Protein AF-A0A957IL92-F1 (afdb_monomer_lite)

Secondary structure (DSSP, 8-state):
-HHHHTT---HHHHHHHHHHHHHHHHHHHHHHHHHHGGGGGSTTSTHHHHHHHHHHHTTTTS-HHHHHHHHHHHHTTS--PPPPSSPPPPP-HHHHH--

pLDDT: mean 95.09, std 5.72, range [56.47, 98.56]

Structure (mmCIF, N/CA/C/O backbone):
data_AF-A0A957IL92-F1
#
_entry.id   AF-A0A957IL92-F1
#
loop_
_atom_site.group_PDB
_atom_site.id
_atom_site.type_symbol
_atom_site.label_atom_id
_atom_site.label_alt_id
_atom_site.label_comp_id
_atom_site.label_asym_id
_atom_site.label_entity_id
_atom_site.label_seq_id
_atom_site.pdbx_PDB_ins_code
_atom_site.Cartn_x
_atom_site.Cartn_y
_atom_site.Cartn_z
_atom_site.occupancy
_atom_site.B_iso_or_equiv
_atom_site.auth_seq_id
_atom_site.auth_comp_id
_atom_site.auth_asym_id
_atom_site.auth_atom_id
_atom_site.pdbx_PDB_model_num
ATOM 1 N N . GLY A 1 1 ? -0.724 12.129 8.803 1.00 89.00 1 GLY A N 1
ATOM 2 C CA . GLY A 1 1 ? -1.906 11.992 7.925 1.00 89.00 1 GLY A CA 1
ATOM 3 C C . GLY A 1 1 ? -3.013 12.838 8.505 1.00 89.00 1 GLY A C 1
ATOM 4 O O . GLY A 1 1 ? -3.078 12.909 9.722 1.00 89.00 1 GLY A O 1
ATOM 5 N N . TRP A 1 2 ? -3.840 13.480 7.678 1.00 94.31 2 TRP A N 1
ATOM 6 C CA . TRP A 1 2 ? -4.754 14.549 8.114 1.00 94.31 2 TRP A CA 1
ATOM 7 C C . TRP A 1 2 ? -5.595 14.198 9.356 1.00 94.31 2 TRP A C 1
ATOM 9 O O . TRP A 1 2 ? -5.486 14.891 10.354 1.00 94.31 2 TRP A O 1
ATOM 19 N N . MET A 1 3 ? -6.299 13.059 9.374 1.00 95.00 3 MET A N 1
ATOM 20 C CA . MET A 1 3 ? -7.103 12.646 10.543 1.00 95.00 3 MET A CA 1
ATOM 21 C C . MET A 1 3 ? -6.287 12.545 11.840 1.00 95.00 3 MET A C 1
ATOM 23 O O . MET A 1 3 ? -6.741 12.982 12.889 1.00 95.00 3 MET A O 1
ATOM 27 N N . LYS A 1 4 ? -5.058 12.012 11.764 1.00 92.88 4 LYS A N 1
ATOM 28 C CA . LYS A 1 4 ? -4.150 11.944 12.919 1.00 92.88 4 LYS A CA 1
ATOM 29 C C . LYS A 1 4 ? -3.779 13.346 13.405 1.00 92.88 4 LYS A C 1
ATOM 31 O O . LYS A 1 4 ? -3.686 13.555 14.606 1.00 92.88 4 LYS A O 1
ATOM 36 N N . ASN A 1 5 ? -3.569 14.282 12.482 1.00 93.81 5 ASN A N 1
ATOM 37 C CA . ASN A 1 5 ? -3.263 15.670 12.820 1.00 93.81 5 ASN A CA 1
ATOM 38 C C . ASN A 1 5 ? -4.477 16.374 13.449 1.00 93.81 5 ASN A C 1
ATOM 40 O O . ASN A 1 5 ? -4.294 17.246 14.278 1.00 93.81 5 ASN A O 1
ATOM 44 N N . GLU A 1 6 ? -5.703 15.960 13.143 1.00 94.19 6 GLU A N 1
ATOM 45 C CA . GLU A 1 6 ? -6.916 16.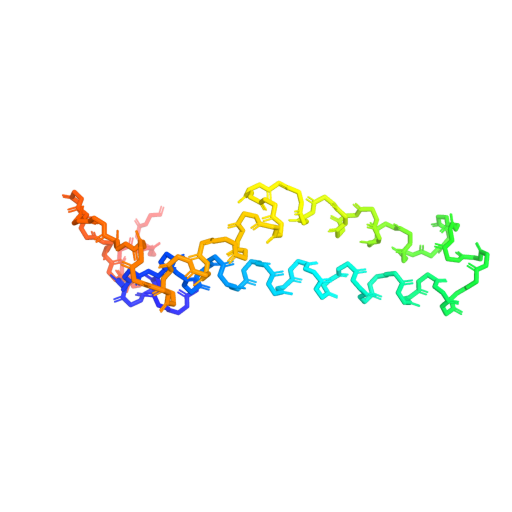451 13.813 1.00 94.19 6 GLU A CA 1
ATOM 46 C C . GLU A 1 6 ? -7.187 15.756 15.165 1.00 94.19 6 GLU A C 1
ATOM 48 O O . GLU A 1 6 ? -8.250 15.940 15.752 1.00 94.19 6 GLU A O 1
ATOM 53 N N . GLY A 1 7 ? -6.281 14.896 15.651 1.00 92.88 7 GLY A N 1
ATOM 54 C CA . GLY A 1 7 ? -6.489 14.106 16.874 1.00 92.88 7 GLY A CA 1
ATOM 55 C C . GLY A 1 7 ? -7.558 13.015 16.725 1.00 92.88 7 GLY A C 1
ATOM 56 O O . GLY A 1 7 ? -7.966 12.385 17.698 1.00 92.88 7 GLY A O 1
ATOM 57 N N . GLN A 1 8 ? -8.021 12.755 15.501 1.00 93.19 8 GLN A N 1
ATOM 58 C CA . GLN A 1 8 ? -9.058 11.769 15.239 1.00 93.19 8 GLN A CA 1
ATOM 59 C C . GLN A 1 8 ? -8.451 10.372 15.153 1.00 93.19 8 GLN A C 1
ATOM 61 O O . GLN A 1 8 ? -7.479 10.119 14.430 1.00 93.19 8 GLN A O 1
ATOM 66 N N . ARG A 1 9 ? -9.080 9.421 15.847 1.00 92.69 9 ARG A N 1
ATOM 67 C CA . ARG A 1 9 ? -8.755 8.008 15.684 1.00 92.69 9 ARG A CA 1
ATOM 68 C C . ARG A 1 9 ? -8.986 7.583 14.235 1.00 92.69 9 ARG A C 1
ATOM 70 O O . ARG A 1 9 ? -10.057 7.791 13.681 1.00 92.69 9 ARG A O 1
ATOM 77 N N . ASN A 1 10 ? -7.988 6.922 13.659 1.00 94.81 10 ASN A N 1
ATOM 78 C CA . ASN A 1 10 ? -7.947 6.586 12.238 1.00 94.81 10 ASN A CA 1
ATOM 79 C C . ASN A 1 10 ? -7.481 5.139 11.978 1.00 94.81 10 ASN A C 1
ATOM 81 O O . ASN A 1 10 ? -6.774 4.867 11.005 1.00 94.81 10 ASN A O 1
ATOM 85 N N . THR A 1 11 ? -7.793 4.200 12.879 1.00 94.75 11 THR A N 1
ATOM 86 C CA . THR A 1 11 ? -7.321 2.803 12.797 1.00 94.75 11 THR A CA 1
ATOM 87 C C . THR A 1 11 ? -7.807 2.108 11.524 1.00 94.75 11 THR A C 1
ATOM 89 O O . THR A 1 11 ? -7.024 1.440 10.842 1.00 94.75 11 THR A O 1
ATOM 92 N N . ARG A 1 12 ? -9.093 2.266 11.192 1.00 96.50 12 ARG A N 1
ATOM 93 C CA . ARG A 1 12 ? -9.701 1.646 10.012 1.00 96.50 12 ARG A CA 1
ATOM 94 C C . ARG A 1 12 ? -9.145 2.249 8.727 1.00 96.50 12 ARG A C 1
ATOM 96 O O . ARG A 1 12 ? -8.774 1.512 7.815 1.00 96.50 12 ARG A O 1
ATOM 103 N N . GLU A 1 13 ? -9.055 3.569 8.688 1.00 97.12 13 GLU A N 1
ATOM 104 C CA . GLU A 1 13 ? -8.663 4.373 7.535 1.00 97.12 13 GLU A CA 1
ATOM 105 C C . GLU A 1 13 ? -7.179 4.187 7.229 1.00 97.12 13 GLU A C 1
ATOM 107 O O . GLU A 1 13 ? -6.816 3.981 6.077 1.00 97.12 13 GLU A O 1
ATOM 112 N N . THR A 1 14 ? -6.323 4.153 8.256 1.00 96.94 14 THR A N 1
ATOM 113 C CA . THR A 1 14 ? -4.885 3.882 8.091 1.00 96.94 14 THR A CA 1
ATOM 114 C C . THR A 1 14 ? -4.646 2.465 7.581 1.00 96.94 14 THR A C 1
ATOM 116 O O . THR A 1 14 ? -3.844 2.271 6.672 1.00 96.94 14 THR A O 1
ATOM 119 N N . SER A 1 15 ? -5.373 1.477 8.117 1.00 97.69 15 SER A N 1
ATOM 120 C CA . SER A 1 15 ? -5.305 0.088 7.646 1.00 97.69 15 SER A CA 1
ATOM 121 C C . SER A 1 15 ? -5.711 -0.031 6.170 1.00 97.69 15 SER A C 1
ATOM 123 O O . SER A 1 15 ? -5.022 -0.683 5.389 1.00 97.69 15 SER A O 1
ATOM 125 N N . MET A 1 16 ? -6.787 0.654 5.768 1.00 98.00 16 MET A N 1
ATOM 126 C CA . MET A 1 16 ? -7.236 0.702 4.373 1.00 98.00 16 MET A CA 1
ATOM 127 C C . MET A 1 16 ? -6.217 1.405 3.470 1.00 98.00 16 MET A C 1
ATOM 129 O O . MET A 1 16 ? -5.896 0.897 2.398 1.00 98.00 16 MET A O 1
ATOM 133 N N . ALA A 1 17 ? -5.685 2.545 3.915 1.00 97.88 17 ALA A N 1
ATOM 134 C CA . ALA A 1 17 ? -4.707 3.325 3.168 1.00 97.88 17 ALA A CA 1
ATOM 135 C C . ALA A 1 17 ? -3.410 2.541 2.940 1.00 97.88 17 ALA A C 1
ATOM 137 O O . ALA A 1 17 ? -2.907 2.535 1.820 1.00 97.88 17 ALA A O 1
ATOM 138 N N . LYS A 1 18 ? -2.903 1.843 3.967 1.00 97.88 18 LYS A N 1
ATOM 139 C CA . LYS A 1 18 ? -1.724 0.977 3.850 1.00 97.88 18 LYS A CA 1
ATOM 140 C C . LYS A 1 18 ? -1.966 -0.090 2.796 1.00 97.88 18 LYS A C 1
ATOM 142 O O . LYS A 1 18 ? -1.216 -0.140 1.833 1.00 97.88 18 LYS A O 1
ATOM 147 N N . TRP A 1 19 ? -3.024 -0.889 2.951 1.00 98.44 19 TRP A N 1
ATOM 148 C CA . TRP A 1 19 ? -3.343 -1.961 2.005 1.00 98.44 19 TRP A CA 1
ATOM 149 C C . TRP A 1 19 ? -3.405 -1.459 0.565 1.00 98.44 19 TRP A C 1
ATOM 151 O O . TRP A 1 19 ? -2.690 -1.965 -0.298 1.00 98.44 19 TRP A O 1
ATOM 161 N N . TYR A 1 20 ? -4.208 -0.420 0.333 1.00 98.25 20 TYR A N 1
ATOM 162 C CA . TYR A 1 20 ? -4.386 0.143 -0.994 1.00 98.25 20 TYR A CA 1
ATOM 163 C C . TYR A 1 20 ? -3.060 0.648 -1.572 1.00 98.25 20 TYR A C 1
ATOM 165 O O . TYR A 1 20 ? -2.688 0.267 -2.680 1.00 98.25 20 TYR A O 1
ATOM 173 N N . ALA A 1 21 ? -2.326 1.475 -0.823 1.00 98.19 21 ALA A N 1
ATOM 174 C CA . ALA A 1 21 ? -1.091 2.080 -1.304 1.00 98.19 21 ALA A CA 1
ATOM 175 C C . ALA A 1 21 ? -0.002 1.038 -1.578 1.00 98.19 21 ALA A C 1
ATOM 177 O O . ALA A 1 21 ? 0.694 1.141 -2.587 1.00 98.19 21 ALA A O 1
ATOM 178 N N . THR A 1 22 ? 0.143 0.022 -0.721 1.00 98.38 22 THR A N 1
ATOM 179 C CA . THR A 1 22 ? 1.198 -0.981 -0.892 1.00 98.38 22 THR A CA 1
ATOM 180 C C . THR A 1 22 ? 0.909 -1.907 -2.066 1.00 98.38 22 THR A C 1
ATOM 182 O O . THR A 1 22 ? 1.809 -2.121 -2.878 1.00 98.38 22 THR A O 1
ATOM 185 N N . ASP A 1 23 ? -0.336 -2.371 -2.226 1.00 98.31 23 ASP A N 1
ATOM 186 C CA . ASP A 1 23 ? -0.712 -3.228 -3.361 1.00 98.31 23 ASP A CA 1
ATOM 187 C C . ASP A 1 23 ? -0.535 -2.484 -4.691 1.00 98.31 23 ASP A C 1
ATOM 189 O O . ASP A 1 23 ? 0.073 -3.011 -5.622 1.00 98.31 23 ASP A O 1
ATOM 193 N N . HIS A 1 24 ? -0.973 -1.222 -4.764 1.00 98.50 24 HIS A N 1
ATOM 194 C CA . HIS A 1 24 ? -0.819 -0.423 -5.982 1.00 98.50 24 HIS A CA 1
ATOM 195 C C . HIS A 1 24 ? 0.640 -0.056 -6.258 1.00 98.50 24 HIS A C 1
ATOM 197 O O . HIS A 1 24 ? 1.047 -0.037 -7.417 1.00 98.50 24 HIS A O 1
ATOM 203 N N . SER A 1 25 ? 1.454 0.192 -5.225 1.00 98.31 25 SER A N 1
ATOM 204 C CA . SER A 1 25 ? 2.887 0.445 -5.420 1.00 98.31 25 SER A CA 1
ATOM 205 C C . SER A 1 25 ? 3.606 -0.774 -6.001 1.00 98.31 25 SER A C 1
ATOM 207 O O . SER A 1 25 ? 4.455 -0.623 -6.879 1.00 98.31 25 SER A O 1
ATOM 209 N N . PHE A 1 26 ? 3.232 -1.981 -5.558 1.00 98.44 26 PHE A N 1
ATOM 210 C CA . PHE A 1 26 ? 3.769 -3.225 -6.095 1.00 98.44 26 PHE A CA 1
ATOM 211 C C . PHE A 1 26 ? 3.310 -3.447 -7.534 1.00 98.44 26 PHE A C 1
ATOM 213 O O . PHE A 1 26 ? 4.138 -3.747 -8.391 1.00 98.44 26 PHE A O 1
ATOM 220 N N . GLN A 1 27 ? 2.022 -3.237 -7.819 1.00 98.50 27 GLN A N 1
ATOM 221 C CA . GLN A 1 27 ? 1.479 -3.377 -9.169 1.00 98.50 27 GLN A CA 1
ATOM 222 C C . GLN A 1 27 ? 2.162 -2.422 -10.156 1.00 98.50 27 GLN A C 1
ATOM 224 O O . GLN A 1 27 ? 2.606 -2.856 -11.215 1.00 98.50 27 GLN A O 1
ATOM 229 N N . ALA A 1 28 ? 2.324 -1.149 -9.784 1.00 98.50 28 ALA A N 1
ATOM 230 C CA . ALA A 1 28 ? 2.995 -0.157 -10.618 1.00 98.50 28 ALA A CA 1
ATOM 231 C C . ALA A 1 28 ? 4.462 -0.529 -10.890 1.00 98.50 28 ALA A C 1
ATOM 233 O O . ALA A 1 28 ? 4.925 -0.443 -12.028 1.00 98.50 28 ALA A O 1
ATOM 234 N N . ALA A 1 29 ? 5.195 -0.986 -9.868 1.00 98.25 29 ALA A N 1
ATOM 235 C CA . ALA A 1 29 ? 6.568 -1.448 -10.047 1.00 98.25 29 ALA A CA 1
ATOM 236 C C . ALA A 1 29 ? 6.634 -2.697 -10.942 1.00 98.25 29 ALA A C 1
ATOM 238 O O . ALA A 1 29 ? 7.473 -2.770 -11.831 1.00 98.25 29 ALA A O 1
ATOM 239 N N . HIS A 1 30 ? 5.725 -3.653 -10.756 1.00 98.19 30 HIS A N 1
ATOM 240 C CA . HIS A 1 30 ? 5.643 -4.867 -11.566 1.00 98.19 30 HIS A CA 1
ATOM 241 C C . HIS A 1 30 ? 5.336 -4.569 -13.043 1.00 98.19 30 HIS A C 1
ATOM 243 O O . HIS A 1 30 ? 5.974 -5.124 -13.936 1.00 98.19 30 HIS A O 1
ATOM 249 N N . GLU A 1 31 ? 4.418 -3.645 -13.320 1.00 98.56 31 GLU A N 1
ATOM 250 C CA . GLU A 1 31 ? 4.141 -3.178 -14.682 1.00 98.56 31 GLU A CA 1
ATOM 251 C C . GLU A 1 31 ? 5.341 -2.445 -15.296 1.00 98.56 31 GLU A C 1
ATOM 253 O O . GLU A 1 31 ? 5.653 -2.650 -16.470 1.00 98.56 31 GLU A O 1
ATOM 258 N N . ALA A 1 32 ? 6.076 -1.656 -14.505 1.00 98.31 32 ALA A N 1
ATOM 259 C CA . ALA A 1 32 ? 7.295 -1.000 -14.972 1.00 98.31 32 ALA A CA 1
ATOM 260 C C . ALA A 1 32 ? 8.360 -2.014 -15.425 1.00 98.31 32 ALA A C 1
ATOM 262 O O . ALA A 1 32 ? 8.972 -1.815 -16.476 1.00 98.31 32 ALA A O 1
ATOM 263 N N . ILE A 1 33 ? 8.533 -3.124 -14.697 1.00 98.31 33 ILE A N 1
ATOM 264 C CA . ILE 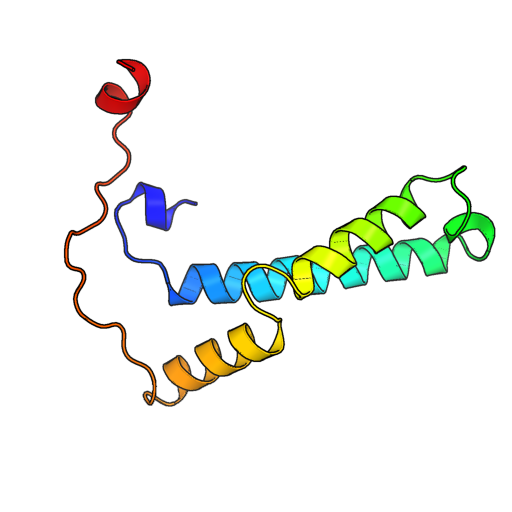A 1 33 ? 9.408 -4.238 -15.109 1.00 98.31 33 ILE A CA 1
ATOM 265 C C . ILE A 1 33 ? 8.963 -4.789 -16.462 1.00 98.31 33 ILE A C 1
ATOM 267 O O . ILE A 1 33 ? 9.776 -4.931 -17.373 1.00 98.31 33 ILE A O 1
ATOM 271 N N . GLN A 1 34 ? 7.662 -5.046 -16.618 1.00 98.25 34 GLN A N 1
ATOM 272 C CA . GLN A 1 34 ? 7.102 -5.588 -17.853 1.00 98.25 34 GLN A CA 1
ATOM 273 C C . GLN A 1 34 ? 7.345 -4.670 -19.062 1.00 98.25 34 GLN A C 1
ATOM 275 O O . GLN A 1 34 ? 7.640 -5.172 -20.148 1.00 98.25 34 GLN A O 1
ATOM 280 N N . ILE A 1 35 ? 7.260 -3.348 -18.878 1.00 98.19 35 ILE A N 1
ATOM 281 C CA . ILE A 1 35 ? 7.545 -2.345 -19.919 1.00 98.19 35 ILE A CA 1
ATOM 282 C C . ILE A 1 35 ? 9.025 -2.372 -20.333 1.00 98.19 35 ILE A C 1
ATOM 284 O O . ILE A 1 35 ? 9.327 -2.258 -21.519 1.00 98.19 35 ILE A O 1
ATOM 288 N N . HIS A 1 36 ? 9.945 -2.550 -19.381 1.00 98.12 36 HIS A N 1
ATOM 289 C CA . HIS A 1 36 ? 11.390 -2.587 -19.649 1.00 98.12 36 HIS A CA 1
ATOM 290 C C . HIS A 1 36 ? 11.873 -3.955 -20.169 1.00 98.12 36 HIS A C 1
ATOM 292 O O . HIS A 1 36 ? 13.014 -4.088 -20.617 1.00 98.12 36 HIS A O 1
ATOM 298 N N . GLY A 1 37 ? 11.027 -4.988 -20.129 1.00 97.88 37 GLY A N 1
ATOM 299 C CA . GLY A 1 37 ? 11.384 -6.339 -20.556 1.00 97.88 37 GLY A CA 1
ATOM 300 C C . GLY A 1 37 ? 12.548 -6.905 -19.737 1.00 97.88 37 GLY A C 1
ATOM 301 O O . GLY A 1 37 ? 12.598 -6.746 -18.520 1.00 97.88 37 GLY A O 1
ATOM 302 N N . ALA A 1 38 ? 13.511 -7.557 -20.397 1.00 96.94 38 ALA A N 1
ATOM 303 C CA . ALA A 1 38 ? 14.672 -8.138 -19.714 1.00 96.94 38 ALA A CA 1
ATOM 304 C C . ALA A 1 38 ? 15.516 -7.085 -18.970 1.00 96.94 38 ALA A C 1
ATOM 306 O O . ALA A 1 38 ? 16.013 -7.363 -17.880 1.00 96.94 38 ALA A O 1
ATOM 307 N N . TYR A 1 39 ? 15.610 -5.865 -19.512 1.00 97.50 39 TYR A N 1
ATOM 308 C CA . TYR A 1 39 ? 16.308 -4.753 -18.860 1.00 97.50 39 TYR A CA 1
ATOM 309 C C . TYR A 1 39 ? 15.636 -4.308 -17.562 1.00 97.50 39 TYR A C 1
ATOM 311 O O . TYR A 1 39 ? 16.301 -3.732 -16.710 1.00 97.50 39 TYR A O 1
ATOM 319 N N . GLY A 1 40 ? 14.354 -4.627 -17.366 1.00 97.56 40 GLY A N 1
ATOM 320 C CA . GLY A 1 40 ? 13.657 -4.364 -16.112 1.00 97.56 40 GLY A CA 1
ATOM 321 C C . GLY A 1 40 ? 14.248 -5.115 -14.919 1.00 97.56 40 GLY A C 1
ATOM 322 O O . GLY A 1 40 ? 14.047 -4.689 -13.793 1.00 97.56 40 GLY A O 1
ATOM 323 N N . TYR A 1 41 ? 14.996 -6.199 -15.143 1.00 96.38 41 TYR A N 1
ATOM 324 C CA . TYR A 1 41 ? 15.700 -6.939 -14.089 1.00 96.38 41 TYR A CA 1
ATOM 325 C C . TYR A 1 41 ? 17.180 -6.545 -13.948 1.00 96.38 41 TYR A C 1
ATOM 327 O O . TYR A 1 41 ? 17.872 -7.104 -13.098 1.00 96.38 41 TYR A O 1
ATOM 335 N N . SER A 1 42 ? 17.671 -5.628 -14.787 1.00 96.56 42 SER A N 1
ATOM 336 C CA . SER A 1 42 ? 19.038 -5.102 -14.724 1.00 96.56 42 SER A CA 1
ATOM 337 C C . SER A 1 42 ? 19.140 -3.998 -13.673 1.00 96.56 42 SER A C 1
ATOM 339 O O . SER A 1 42 ? 18.210 -3.207 -13.525 1.00 96.56 42 SER A O 1
ATOM 341 N N . ASP A 1 43 ? 20.287 -3.891 -13.001 1.00 95.62 43 ASP A N 1
ATOM 342 C CA . ASP A 1 43 ? 20.599 -2.777 -12.095 1.00 95.62 43 ASP A CA 1
ATOM 343 C C . ASP A 1 43 ? 20.932 -1.466 -12.836 1.00 95.62 43 ASP A C 1
ATOM 345 O O . ASP A 1 43 ? 21.081 -0.417 -12.211 1.00 95.62 43 ASP A O 1
ATOM 349 N N . GLU A 1 44 ? 20.979 -1.505 -14.171 1.00 96.62 44 GLU A N 1
ATOM 350 C CA . GLU A 1 44 ? 21.098 -0.332 -15.044 1.00 96.62 44 GLU A CA 1
ATOM 351 C C . GLU A 1 44 ? 19.882 0.608 -14.945 1.00 96.62 44 GLU A C 1
ATOM 353 O O . GLU A 1 44 ? 20.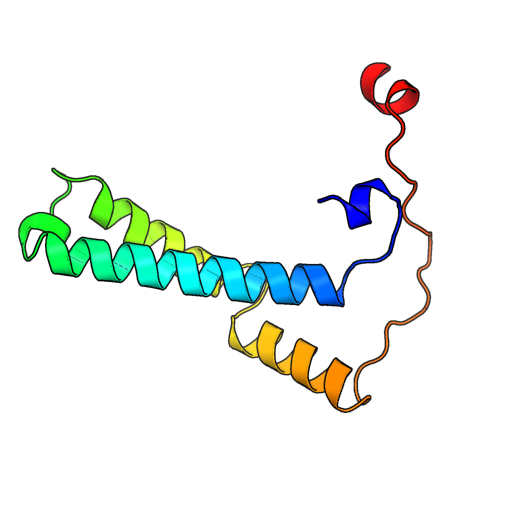017 1.819 -15.132 1.00 96.62 44 GLU A O 1
ATOM 358 N N . TYR A 1 45 ? 18.701 0.070 -14.613 1.00 96.25 45 TYR A N 1
ATOM 359 C CA . TYR A 1 45 ? 17.473 0.840 -14.426 1.00 96.25 45 TYR A CA 1
ATOM 360 C C . TYR A 1 45 ? 16.900 0.628 -13.024 1.00 96.25 45 TYR A C 1
ATOM 362 O O . TYR A 1 45 ? 16.716 -0.492 -12.557 1.00 96.25 45 TYR A O 1
ATOM 370 N N . ASP A 1 46 ? 16.493 1.719 -12.375 1.00 96.94 46 ASP A N 1
ATOM 371 C CA . ASP A 1 46 ? 16.002 1.703 -10.989 1.00 96.94 46 ASP A CA 1
ATOM 372 C C . ASP A 1 46 ? 14.706 0.887 -10.761 1.00 96.94 46 ASP A C 1
ATOM 374 O O . ASP A 1 46 ? 14.318 0.641 -9.614 1.00 96.94 46 ASP A O 1
ATOM 378 N N . VAL A 1 47 ? 14.018 0.460 -11.827 1.00 97.75 47 VAL A N 1
ATOM 379 C CA . VAL A 1 47 ? 12.732 -0.255 -11.754 1.00 97.75 47 VAL A CA 1
ATOM 380 C C . VAL A 1 47 ? 12.824 -1.582 -10.999 1.00 97.75 47 VAL A C 1
ATOM 382 O O . VAL A 1 47 ? 11.900 -1.918 -10.253 1.00 97.75 47 VAL A O 1
ATOM 385 N N . GLU A 1 48 ? 13.954 -2.288 -11.093 1.00 97.88 48 GLU A N 1
ATOM 386 C CA . GLU A 1 48 ? 14.194 -3.528 -10.343 1.00 97.88 48 GLU A CA 1
ATOM 387 C C . GLU A 1 48 ? 14.173 -3.272 -8.827 1.00 97.88 48 GLU A C 1
ATOM 389 O O . GLU A 1 48 ? 13.518 -3.985 -8.053 1.00 97.88 48 GLU A O 1
ATOM 394 N N . ARG A 1 49 ? 14.791 -2.161 -8.401 1.00 97.81 49 ARG A N 1
ATOM 395 C CA . ARG A 1 49 ? 14.846 -1.745 -6.998 1.00 97.81 49 ARG A CA 1
ATOM 396 C C . ARG A 1 49 ? 13.462 -1.383 -6.482 1.00 97.81 49 ARG A C 1
ATOM 398 O O . ARG A 1 49 ? 13.121 -1.734 -5.350 1.00 97.81 49 ARG A O 1
ATOM 405 N N . TYR A 1 50 ? 12.644 -0.715 -7.294 1.00 97.94 50 TYR A N 1
ATOM 406 C CA . TYR A 1 50 ? 11.264 -0.397 -6.925 1.00 97.94 50 TYR A CA 1
ATOM 407 C C . TYR A 1 50 ? 10.406 -1.653 -6.747 1.00 97.94 50 TYR A C 1
ATOM 409 O O . TYR A 1 50 ? 9.630 -1.715 -5.788 1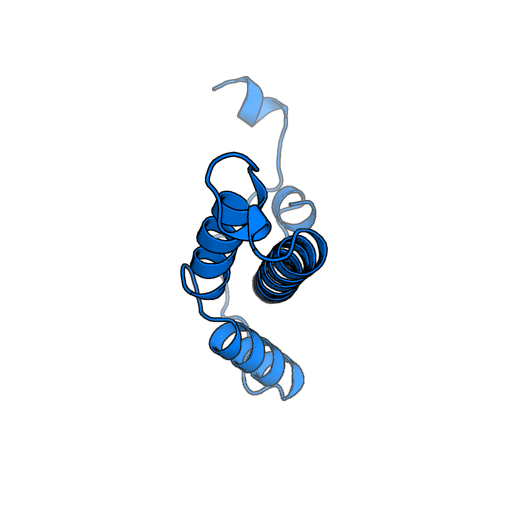.00 97.94 50 TYR A O 1
ATOM 417 N N . LEU A 1 51 ? 10.578 -2.681 -7.587 1.00 98.00 51 LEU A N 1
ATOM 418 C CA . LEU A 1 51 ? 9.886 -3.961 -7.407 1.00 98.00 51 LEU A CA 1
ATOM 419 C C . LEU A 1 51 ? 10.275 -4.617 -6.075 1.00 98.00 51 LEU A C 1
ATOM 421 O O . LEU A 1 51 ? 9.403 -5.018 -5.301 1.00 98.00 51 LEU A O 1
ATOM 425 N N . ARG A 1 52 ? 11.577 -4.691 -5.766 1.00 97.00 52 ARG A N 1
ATOM 426 C CA . ARG A 1 52 ? 12.056 -5.280 -4.503 1.00 97.00 52 ARG A CA 1
ATOM 427 C C . ARG A 1 52 ? 11.539 -4.526 -3.278 1.00 97.00 52 ARG A C 1
ATOM 429 O O . ARG A 1 52 ? 11.067 -5.153 -2.331 1.00 97.00 52 ARG A O 1
ATOM 436 N N . ASN A 1 53 ? 11.581 -3.195 -3.309 1.00 97.12 53 ASN A N 1
ATOM 437 C CA . ASN A 1 53 ? 11.131 -2.358 -2.197 1.00 97.12 53 ASN A CA 1
ATOM 438 C C . ASN A 1 53 ? 9.616 -2.468 -1.971 1.00 97.12 53 ASN A C 1
ATOM 440 O O . ASN A 1 53 ? 9.166 -2.678 -0.843 1.00 97.12 53 ASN A O 1
ATOM 444 N N . SER A 1 54 ? 8.823 -2.369 -3.041 1.00 97.69 54 SER A N 1
ATOM 445 C CA . SER A 1 54 ? 7.358 -2.446 -2.958 1.00 97.69 54 SER A CA 1
ATOM 446 C C . SER A 1 54 ? 6.869 -3.824 -2.505 1.00 97.69 54 SER A C 1
ATOM 448 O O . SER A 1 54 ? 5.894 -3.916 -1.757 1.00 97.69 54 SER A O 1
ATOM 450 N N . ARG A 1 55 ? 7.586 -4.903 -2.855 1.00 96.94 55 ARG A N 1
ATOM 451 C CA . ARG A 1 55 ? 7.260 -6.257 -2.388 1.00 96.94 55 ARG A CA 1
ATOM 452 C C . ARG A 1 55 ? 7.371 -6.409 -0.872 1.00 96.94 55 ARG A C 1
ATOM 454 O O . ARG A 1 55 ? 6.587 -7.145 -0.282 1.00 96.94 55 ARG A O 1
ATOM 461 N N . GLY A 1 56 ? 8.317 -5.725 -0.231 1.00 97.06 56 GLY A N 1
ATOM 462 C CA . GLY A 1 56 ? 8.413 -5.727 1.230 1.00 97.06 56 GLY A CA 1
ATOM 463 C C . GLY A 1 56 ? 7.204 -5.053 1.884 1.00 97.06 56 GLY A C 1
ATOM 464 O O . GLY A 1 56 ? 6.645 -5.570 2.851 1.00 97.06 56 GLY A O 1
ATOM 465 N N . ALA A 1 57 ? 6.753 -3.931 1.322 1.00 96.31 57 ALA A N 1
ATOM 466 C CA . ALA A 1 57 ? 5.699 -3.106 1.908 1.00 96.31 57 ALA A CA 1
ATOM 467 C C . ALA A 1 57 ? 4.348 -3.834 2.049 1.00 96.31 57 ALA A C 1
ATOM 469 O O . ALA A 1 57 ? 3.607 -3.576 2.998 1.00 96.31 57 ALA A O 1
ATOM 470 N N . ILE A 1 58 ? 4.031 -4.787 1.165 1.00 97.62 58 ILE A N 1
ATOM 471 C CA . ILE A 1 58 ? 2.805 -5.598 1.281 1.00 97.62 58 ILE A CA 1
ATOM 472 C C . ILE A 1 58 ? 2.875 -6.658 2.401 1.00 97.62 58 ILE A C 1
ATOM 474 O O . ILE A 1 58 ? 1.840 -7.201 2.775 1.00 97.62 58 ILE A O 1
ATOM 478 N N . ILE A 1 59 ? 4.059 -6.945 2.958 1.00 97.19 59 ILE A N 1
ATOM 479 C CA . ILE A 1 59 ? 4.278 -7.993 3.975 1.00 97.19 59 ILE A CA 1
ATOM 480 C C . ILE A 1 59 ? 4.421 -7.390 5.373 1.00 97.19 59 ILE A C 1
ATOM 482 O O . ILE A 1 59 ? 3.770 -7.838 6.321 1.00 97.19 59 ILE A O 1
ATOM 486 N N . TYR A 1 60 ? 5.303 -6.401 5.519 1.00 96.12 60 TYR A N 1
ATOM 487 C CA . TYR A 1 60 ? 5.609 -5.824 6.824 1.00 96.12 60 TYR A CA 1
ATOM 488 C C . TYR A 1 60 ? 4.460 -4.942 7.330 1.00 96.12 60 TYR A C 1
ATOM 490 O O . TYR A 1 60 ? 3.661 -4.418 6.553 1.00 96.12 60 TYR A O 1
ATOM 498 N N . GLU A 1 61 ? 4.375 -4.819 8.658 1.00 96.19 61 GLU A N 1
ATOM 499 C CA . GLU A 1 61 ? 3.372 -4.002 9.367 1.00 96.19 61 GLU A CA 1
ATOM 500 C C . GLU A 1 61 ? 1.906 -4.413 9.110 1.00 96.19 61 GLU A C 1
ATOM 502 O O . GLU A 1 61 ? 0.973 -3.651 9.364 1.00 96.19 61 GLU A O 1
ATOM 507 N N . GLY A 1 62 ? 1.712 -5.663 8.675 1.00 97.44 62 GLY A N 1
ATOM 508 C CA . GLY A 1 62 ? 0.421 -6.286 8.386 1.00 97.44 62 GLY A CA 1
ATOM 509 C C . GLY A 1 62 ? 0.333 -6.690 6.919 1.00 97.44 62 GLY A C 1
ATOM 510 O O . GLY A 1 62 ? 0.561 -5.868 6.043 1.00 97.44 62 GLY A O 1
ATOM 511 N N . THR A 1 63 ? 0.002 -7.945 6.614 1.00 98.31 63 THR A N 1
ATOM 512 C CA . THR A 1 63 ? -0.131 -8.359 5.207 1.00 98.31 63 THR A CA 1
ATOM 513 C C . THR A 1 63 ? -1.391 -7.774 4.569 1.00 98.31 63 THR A C 1
ATOM 515 O O . THR A 1 63 ? -2.331 -7.390 5.278 1.00 98.31 63 THR A O 1
ATOM 518 N N . SER A 1 64 ? -1.451 -7.725 3.236 1.00 97.88 64 SER A N 1
ATOM 519 C CA . SER A 1 64 ? -2.646 -7.276 2.504 1.00 97.88 64 SER A CA 1
ATOM 520 C C . SER A 1 64 ? -3.908 -8.037 2.934 1.00 97.88 64 SER A C 1
ATOM 522 O O . SER A 1 64 ? -4.947 -7.421 3.165 1.00 97.88 64 SER A O 1
ATOM 524 N N . GLU A 1 65 ? -3.812 -9.344 3.185 1.00 98.44 65 GLU A N 1
ATOM 525 C CA . GLU A 1 65 ? -4.924 -10.171 3.672 1.00 98.44 65 GLU A CA 1
ATOM 526 C C . GLU A 1 65 ? -5.372 -9.774 5.083 1.00 98.44 65 GLU A C 1
ATOM 528 O O . GLU A 1 65 ? -6.569 -9.728 5.361 1.00 98.44 65 GLU A O 1
ATOM 533 N N . ILE A 1 66 ? -4.440 -9.441 5.983 1.00 98.25 66 ILE A N 1
ATOM 534 C CA . ILE A 1 66 ? -4.791 -8.981 7.333 1.00 98.25 66 ILE A CA 1
ATOM 535 C C . ILE A 1 66 ? -5.547 -7.656 7.268 1.00 98.25 66 ILE A C 1
ATOM 537 O O . ILE A 1 66 ? -6.559 -7.492 7.955 1.00 98.25 66 ILE A O 1
ATOM 541 N N . HIS A 1 67 ? -5.112 -6.726 6.421 1.00 98.50 67 HIS A N 1
ATOM 542 C CA . HIS A 1 67 ? -5.832 -5.471 6.233 1.00 98.50 67 HIS A CA 1
ATOM 543 C C . HIS A 1 67 ? -7.216 -5.693 5.609 1.00 98.50 67 HIS A C 1
ATOM 545 O O . HIS A 1 67 ? -8.188 -5.104 6.086 1.00 98.50 67 HIS A O 1
ATOM 551 N N . GLN A 1 68 ? -7.349 -6.597 4.633 1.00 98.25 68 GLN A N 1
ATOM 552 C CA . GLN A 1 68 ? -8.647 -6.993 4.073 1.00 98.25 68 GLN A CA 1
ATOM 553 C C . GLN A 1 68 ? -9.574 -7.595 5.137 1.00 98.25 68 GLN A C 1
ATOM 555 O O . GLN A 1 68 ? -10.725 -7.173 5.258 1.00 98.25 68 GLN A O 1
ATOM 560 N N . LEU A 1 69 ? -9.074 -8.513 5.970 1.00 98.38 69 LEU A N 1
ATOM 561 C CA . LEU A 1 69 ? -9.833 -9.100 7.079 1.00 98.38 69 LEU A CA 1
ATOM 562 C C . LEU A 1 69 ? -10.253 -8.044 8.108 1.00 98.38 69 LEU A C 1
ATOM 564 O O . LEU A 1 69 ? -11.370 -8.094 8.625 1.00 98.38 69 LEU A O 1
ATOM 568 N N . MET A 1 70 ? -9.398 -7.057 8.390 1.00 98.00 70 MET A N 1
ATOM 569 C CA . MET A 1 70 ? -9.773 -5.921 9.234 1.00 98.00 70 MET A CA 1
ATOM 570 C C . MET A 1 70 ? -10.929 -5.128 8.622 1.00 98.00 70 MET A C 1
ATOM 572 O O . MET A 1 70 ? -11.895 -4.849 9.334 1.00 98.00 70 MET A O 1
ATOM 576 N N . GLN A 1 71 ? -10.859 -4.787 7.329 1.00 98.25 71 GLN A N 1
ATOM 577 C CA . GLN A 1 71 ? -11.931 -4.053 6.647 1.00 98.25 71 GLN A CA 1
ATOM 578 C C . GLN A 1 71 ? -13.235 -4.853 6.614 1.00 98.25 71 GLN A C 1
ATOM 580 O O . GLN A 1 71 ? -14.289 -4.302 6.933 1.00 98.25 71 GLN A O 1
ATOM 585 N N . ALA A 1 72 ? -13.161 -6.153 6.320 1.00 98.44 72 ALA A N 1
ATOM 586 C CA . ALA A 1 72 ? -14.305 -7.056 6.378 1.00 98.44 72 ALA A CA 1
ATOM 587 C C . ALA A 1 72 ? -14.916 -7.090 7.785 1.00 98.44 72 ALA A C 1
ATOM 589 O O . ALA A 1 72 ? -16.131 -6.995 7.932 1.00 98.44 72 ALA A O 1
ATOM 590 N N . GLY A 1 73 ? -14.086 -7.138 8.831 1.00 98.44 73 GLY A N 1
ATOM 591 C CA . GLY A 1 73 ? -14.554 -7.103 10.213 1.00 98.44 73 GLY A CA 1
ATOM 592 C C . GLY A 1 73 ? -15.295 -5.813 10.571 1.00 98.44 73 GLY A C 1
ATOM 593 O O . GLY A 1 73 ? -16.329 -5.866 11.239 1.00 98.44 73 GLY A O 1
ATOM 594 N N . TYR A 1 74 ? -14.803 -4.655 10.115 1.00 97.94 74 TYR A N 1
ATOM 595 C CA . TYR A 1 74 ? -15.507 -3.381 10.304 1.00 97.94 74 TYR A CA 1
ATOM 596 C C . TYR A 1 74 ? -16.822 -3.336 9.518 1.00 97.94 74 TYR A C 1
ATOM 598 O O . TYR A 1 74 ? -17.827 -2.870 10.047 1.00 97.94 74 TYR A O 1
ATOM 606 N N . LEU A 1 75 ? -16.829 -3.833 8.276 1.00 97.88 75 LEU A N 1
ATOM 607 C CA . LEU A 1 75 ? -18.016 -3.856 7.417 1.00 97.88 75 LEU A CA 1
ATOM 608 C C . LEU A 1 75 ? -19.116 -4.773 7.970 1.00 97.88 75 LEU A C 1
ATOM 610 O O . LEU A 1 75 ? -20.281 -4.391 7.987 1.00 97.88 75 LEU A O 1
ATOM 614 N N . LEU A 1 76 ? -18.746 -5.961 8.452 1.00 98.25 76 LEU A N 1
ATOM 615 C CA . LEU A 1 76 ? -19.668 -6.953 9.017 1.00 98.25 76 LEU A CA 1
ATOM 616 C C . LEU A 1 76 ? -20.036 -6.669 10.483 1.00 98.25 76 LEU A C 1
ATOM 618 O O . LEU A 1 76 ? -20.813 -7.409 11.081 1.00 98.25 76 LEU A O 1
ATOM 622 N N . GLY A 1 77 ? -19.455 -5.634 11.095 1.00 97.25 77 GLY A N 1
ATOM 623 C CA . GLY A 1 77 ? -19.691 -5.274 12.495 1.00 97.25 77 GLY A CA 1
ATOM 624 C C . GLY A 1 77 ? -19.089 -6.239 13.525 1.00 97.25 77 GLY A C 1
ATOM 625 O O . GLY A 1 77 ? -19.309 -6.055 14.724 1.00 97.25 77 GLY A O 1
ATOM 626 N N . THR A 1 78 ? -18.313 -7.237 13.092 1.00 97.94 78 THR A N 1
ATOM 627 C CA . THR A 1 78 ? -17.619 -8.199 13.968 1.00 97.94 78 THR A CA 1
ATOM 628 C C . THR A 1 78 ? -16.375 -7.596 14.624 1.00 97.94 78 THR A C 1
ATOM 630 O O . THR A 1 78 ? -15.921 -8.080 15.661 1.00 97.94 78 THR A O 1
ATOM 633 N N . ARG A 1 79 ? -15.845 -6.503 14.064 1.00 97.06 79 ARG A N 1
ATOM 634 C CA . ARG A 1 79 ? -14.770 -5.695 14.642 1.00 97.06 79 ARG A CA 1
ATOM 635 C C . ARG A 1 79 ? -15.303 -4.319 15.023 1.00 97.06 79 ARG A C 1
ATOM 637 O O . ARG A 1 79 ? -15.813 -3.582 14.184 1.00 97.06 79 ARG A O 1
ATOM 644 N N . LYS A 1 80 ? -15.115 -3.952 16.291 1.00 95.12 80 LYS A N 1
ATOM 645 C CA . LYS A 1 80 ? -15.342 -2.601 16.809 1.00 95.12 80 LYS A CA 1
ATOM 646 C C . LYS A 1 80 ? -14.115 -2.134 17.569 1.00 95.12 80 LYS A C 1
ATOM 648 O O . LYS A 1 80 ? -13.441 -2.915 18.242 1.00 95.12 80 LYS A O 1
ATOM 653 N N . ASP A 1 81 ? -13.836 -0.852 17.440 1.00 93.06 81 ASP A N 1
ATOM 654 C CA . ASP A 1 81 ? -12.710 -0.211 18.090 1.00 93.06 81 ASP A CA 1
ATOM 655 C C . ASP A 1 81 ? -12.961 -0.089 19.598 1.00 93.06 81 ASP A C 1
ATOM 657 O O . ASP A 1 81 ? -13.961 0.474 20.037 1.00 93.06 81 ASP A O 1
ATOM 661 N N . LYS A 1 82 ? -12.054 -0.649 20.408 1.00 92.44 82 LYS A N 1
ATOM 662 C CA . LYS A 1 82 ? -12.103 -0.523 21.875 1.00 92.44 82 LYS A CA 1
ATOM 663 C C . LYS A 1 82 ? -11.796 0.916 22.295 1.00 92.44 82 LYS A C 1
ATOM 665 O O . LYS A 1 82 ? -10.967 1.522 21.620 1.00 92.44 82 LYS A O 1
ATOM 670 N N . PRO A 1 83 ? -12.348 1.435 23.405 1.00 92.06 83 PRO A N 1
ATOM 671 C CA . PRO A 1 83 ? -11.981 2.753 23.925 1.00 92.06 83 PRO A CA 1
ATOM 672 C C . PRO A 1 83 ? -10.463 2.919 24.050 1.00 92.06 83 PRO A C 1
ATOM 674 O O . PRO A 1 83 ? -9.760 1.973 24.425 1.00 92.06 83 PRO A O 1
ATOM 677 N N . LEU A 1 84 ? -9.954 4.098 23.696 1.00 90.44 84 LEU A N 1
ATOM 678 C CA . LEU A 1 84 ? -8.537 4.408 23.848 1.00 90.44 84 LEU A CA 1
ATOM 679 C C . LEU A 1 84 ? -8.223 4.688 25.320 1.00 90.44 84 LEU A C 1
ATOM 681 O O . LEU A 1 84 ? -9.047 5.218 26.058 1.00 90.44 84 LEU A O 1
ATOM 685 N N . ARG A 1 85 ? -7.007 4.335 25.752 1.00 92.38 85 ARG A N 1
ATOM 686 C CA . ARG A 1 85 ? -6.512 4.710 27.088 1.00 92.38 85 ARG A CA 1
ATOM 687 C C . ARG A 1 85 ? -6.271 6.218 27.190 1.00 92.38 85 ARG A C 1
ATOM 689 O O . ARG A 1 85 ? -6.444 6.796 28.253 1.00 92.38 85 ARG A O 1
ATOM 696 N N . CYS A 1 86 ? -5.808 6.810 26.095 1.00 89.44 86 CYS A N 1
ATOM 697 C CA . CYS A 1 86 ? -5.555 8.231 25.938 1.00 89.44 86 CYS A CA 1
ATOM 698 C C . CYS A 1 86 ? -5.935 8.596 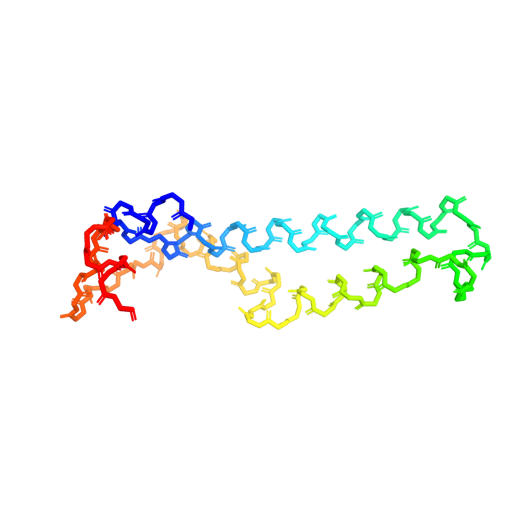24.504 1.00 89.44 86 CYS A C 1
ATOM 700 O O . CYS A 1 86 ? -5.567 7.863 23.580 1.00 89.44 86 CYS A O 1
ATOM 702 N N . GLU A 1 87 ? -6.679 9.683 24.336 1.00 87.44 87 GLU A N 1
ATOM 703 C CA . GLU A 1 87 ? -6.962 10.236 23.016 1.00 87.44 87 GLU A CA 1
ATOM 704 C C . GLU A 1 87 ? -5.684 10.847 22.429 1.00 87.44 87 GLU A C 1
ATOM 706 O O . GLU A 1 87 ? -4.813 11.334 23.154 1.00 87.44 87 GLU A O 1
ATOM 711 N N . LEU A 1 88 ? -5.544 10.782 21.106 1.00 83.69 88 LEU A N 1
ATOM 712 C CA . LEU A 1 88 ? -4.421 11.421 20.428 1.00 83.69 88 LEU A CA 1
ATOM 713 C C . LEU A 1 88 ? -4.649 12.937 20.438 1.00 83.69 88 LEU A C 1
ATOM 715 O O . LEU A 1 88 ? -5.720 13.373 20.015 1.00 83.69 88 LEU A O 1
ATOM 719 N N . PRO A 1 89 ? -3.677 13.751 20.888 1.00 90.31 89 PRO A N 1
ATOM 720 C CA . PRO A 1 89 ? -3.808 15.190 20.755 1.00 90.31 89 PRO A CA 1
ATOM 721 C C . PRO A 1 89 ? -3.837 15.558 19.270 1.00 90.31 89 PRO A C 1
ATOM 723 O O . PRO A 1 89 ? -3.169 14.923 18.445 1.00 90.31 89 PRO A O 1
ATOM 726 N N . ALA A 1 90 ? -4.603 16.595 18.938 1.00 92.62 90 ALA A N 1
ATOM 727 C CA . ALA A 1 90 ? -4.460 17.242 17.646 1.00 92.62 90 ALA A CA 1
ATOM 728 C C . ALA A 1 90 ? -3.048 17.832 17.520 1.00 92.62 90 ALA A C 1
ATOM 730 O O . ALA A 1 90 ? -2.393 18.161 18.511 1.00 92.62 90 ALA A O 1
ATOM 731 N N . TYR A 1 91 ? -2.575 17.931 16.286 1.00 92.00 91 TYR A N 1
ATOM 732 C CA . TYR A 1 91 ? -1.352 18.630 15.953 1.00 92.00 91 TYR A CA 1
ATOM 733 C C . TYR A 1 91 ? -1.483 20.089 16.377 1.00 92.00 91 TYR A C 1
ATOM 735 O O . TYR A 1 91 ? -2.431 20.776 15.998 1.00 92.00 91 TYR A O 1
ATOM 743 N N . ASP A 1 92 ? -0.498 20.545 17.134 1.00 91.50 92 ASP A N 1
ATOM 744 C CA . ASP A 1 92 ? -0.367 21.924 17.558 1.00 91.50 92 ASP A CA 1
ATOM 745 C C . ASP A 1 92 ? 0.998 22.450 17.075 1.00 91.50 92 ASP A C 1
ATOM 747 O O . ASP A 1 92 ? 2.036 21.905 17.466 1.00 91.50 92 ASP A O 1
ATOM 751 N N . PRO A 1 93 ? 1.025 23.468 16.196 1.00 88.50 93 PRO A N 1
ATOM 752 C CA . PRO A 1 93 ? 2.267 24.033 15.686 1.00 88.50 93 PRO A CA 1
ATOM 753 C C . PRO A 1 93 ? 3.173 24.595 16.781 1.00 88.50 93 PRO A C 1
ATOM 755 O O . PRO A 1 93 ? 4.391 24.507 16.643 1.00 88.50 93 PRO A O 1
ATOM 758 N N . GLU A 1 94 ? 2.605 25.170 17.846 1.00 89.44 94 GLU A N 1
ATOM 759 C CA . GLU 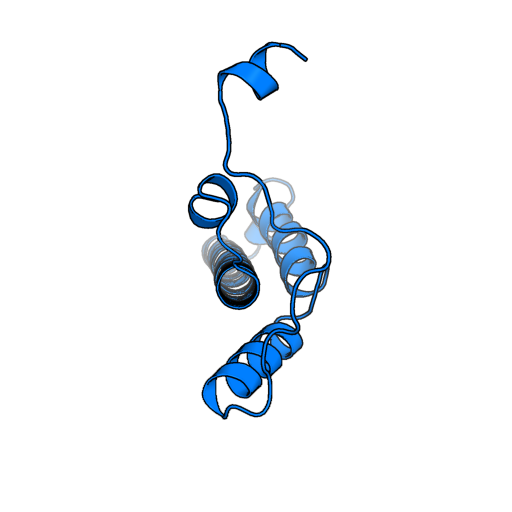A 1 94 ? 3.389 25.814 18.901 1.00 89.44 94 GLU A CA 1
ATOM 760 C C . GLU A 1 94 ? 4.132 24.773 19.744 1.00 89.44 94 GLU A C 1
ATOM 762 O O . GLU A 1 94 ? 5.334 24.909 19.954 1.00 89.44 94 GLU A O 1
ATOM 767 N N . SER A 1 95 ? 3.477 23.692 20.176 1.00 85.00 95 SER A N 1
ATOM 768 C CA . SER A 1 95 ? 4.158 22.609 20.904 1.00 85.00 95 SER A CA 1
ATOM 769 C C . SER A 1 95 ? 5.251 21.921 20.086 1.00 85.00 95 SER A C 1
ATOM 771 O O . SER A 1 95 ? 6.314 21.643 20.628 1.00 85.00 95 SER A O 1
ATOM 773 N N . TRP A 1 96 ? 5.033 21.687 18.789 1.00 77.00 96 TRP A N 1
ATOM 774 C CA . TRP A 1 96 ? 5.989 20.968 17.935 1.00 77.00 96 TRP A CA 1
ATOM 775 C C . TRP A 1 96 ? 7.188 21.798 17.468 1.00 77.00 96 TRP A C 1
ATOM 777 O O . TRP A 1 96 ? 8.209 21.221 17.110 1.00 77.00 96 TRP A O 1
ATOM 787 N N . GLN A 1 97 ? 7.072 23.127 17.406 1.00 83.38 97 GLN A N 1
ATOM 788 C CA . GLN A 1 97 ? 8.191 24.004 17.026 1.00 83.38 97 GLN A CA 1
ATOM 789 C C . GLN A 1 97 ? 9.070 24.412 18.217 1.00 83.38 97 GLN A C 1
ATOM 791 O O . GLN A 1 97 ? 10.121 25.015 18.014 1.00 83.38 97 GLN A O 1
ATOM 796 N N . ASN A 1 98 ? 8.633 24.106 19.440 1.00 80.12 98 ASN A N 1
ATOM 797 C CA . ASN A 1 98 ? 9.340 24.423 20.679 1.00 80.12 98 ASN A CA 1
ATOM 798 C C . ASN A 1 98 ? 10.201 23.256 21.217 1.00 80.12 98 ASN A C 1
ATOM 800 O O . ASN A 1 98 ? 10.826 23.416 22.267 1.00 80.12 98 ASN A O 1
ATOM 804 N N . GLU A 1 99 ? 10.240 22.113 20.519 1.00 56.47 99 GLU A N 1
ATOM 805 C CA . GLU A 1 99 ? 11.176 20.990 20.740 1.00 56.47 99 GLU A CA 1
ATOM 806 C C . GLU A 1 99 ? 12.364 21.050 19.768 1.00 56.47 99 GLU A C 1
ATOM 808 O O . GLU A 1 99 ? 13.493 20.727 20.209 1.00 56.47 99 GLU A O 1
#

Foldseek 3Di:
DVCLLQLHDCPLVVLVCLLVVLVVQLVVLVVVLVVCDPCCCPPVDCSVVSNVVSVVSCPPPAHSVRSVVSNVCVVVVVDDDDDDPDGRDHNDPVVVVVD

Sequence (99 aa):
GWMKNEGQRNTRETSMAKWYATDHSFQAAHEAIQIHGAYGYSDEYDVERYLRNSRGAIIYEGTSEIHQLMQAGYLLGTRKDKPLRCELPAYDPESWQNE

Radius of gyration: 18.52 Å; chains: 1; bounding box: 41×36×48 Å